Protein 3PYW (pdb70)

InterPro domains:
  IPR001119 S-layer homology domain [PF00395] (33-76)
  IPR001119 S-layer homology domain [PF00395] (97-131)
  IPR001119 S-layer homology domain [PS51272] (30-93)
  IPR001119 S-layer homology domain [PS51272] (94-150)
  IPR001119 S-layer homology domain [PS51272] (152-214)
  IPR003343 Bacterial Ig-like domain, group 2 [PF02368] (403-479)
  IPR003343 Bacterial Ig-like domain, group 2 [SM00635] (402-481)
  IPR008964 Invasin/intimin cell-adhesion fragments [SSF49373] (417-476)
  IPR014755 Copper resistance protein CopC/internalin, immunoglobulin-like [G3DSA:2.60.40.1220] (213-304)
  IPR032812 SbsA, Ig-like domain [PF13205] (216-286)
  IPR051465 Cell Envelope Structural Component [PTHR43308] (7-369)

Radius of gyration: 15.96 Å; Cα contacts (8 Å, |Δi|>4): 276; chains: 1; bounding box: 41×30×47 Å

Solvent-accessible surface area: 9572 Å² total; per-residue (Å²): 150,119,7,100,45,5,67,93,139,65,131,9,33,116,21,0,51,33,0,38,138,101,48,1,17,161,16,61,165,180,24,52,0,70,30,54,70,71,3,25,56,0,45,0,0,15,12,0,0,57,7,44,119,35,118,74,82,175,109,34,155,6,87,13,101,60,0,62,81,94,119,13,11,20,37,0,9,10,0,40,192,53,39,4,13,172,20,107,85,128,28,10,108,5,97,21,107,3,29,22,3,17,1,0,13,10,0,6,58,21,13,124,0,74,93,102,23,148,66,121,18,68,43,132,21,144,40,0,100,111,27,154,134,9,52,107,41,0,6,11,1,26,84,36,37,1,10,72,57,106,59,79,92,5,59,8,134,114,42,0,27,17,2,56,0,0,60,8,0,5,87,0,16,151,94,40,35,188

B-factor: mean 20.23, std 10.42, range [0.09, 58.47]

Secondary structure (DSSP, 8-state):
--BTTB-TTSTTHHHHHHHHHTTS----TTS---TTPBPBHHHHHHHHHHHTT----TT---S-GGG-SSTTHHHHHHHHHTTSS---SS---TTSBPBHHHHHHHHHHHHTGGGGSSS-PPP--HHHHT-SSSHHHHHHHHHTT-S---SS---TTSB-BHHHHHHHHHHHHHHH--

Foldseek 3Di:
DDAPVADPPHPLNVLVVLLVVQVLAACDPVRHRQQQAFDFLLSLLSSLCSLLVFDFDPPAAQPFPVQPDDPSGSSNSRCCVLVLDDDPPPGRRRGHGDFQLNLLSSLCRSQVLVVVDDPQADQQAPVLPPDDPRSSSLSSCVVVVLDDDDPRHPRRGHTAGNSRSSSSVSVSCVVRND

Sequence (178 aa):
KTFPDVPADHWGIDSINYLVEKGAVKGNDKGMFEPGKELTRAEAATMMAQILNLPIDKDAKPSFADSQGQWYTPFIAAVEKAGVIKGTGNGFEPNGKIDRVSMASLLVEAYKLDTKVNGTPATKFKDLETLNWGKEKANILVELGISVGTGDQWEPKKTVTKAEAAQFIAKTDKQFGT

Nearest PDB structures (foldseek):
  3pyw-assembly1_A  TM=1.006E+00  e=5.865E-34  Bacillus anthracis
  6bt4-assembly1_A  TM=9.956E-01  e=2.257E-27  Bacillus anthracis
  7sv6-assembly1_A  TM=8.104E-01  e=9.063E-08  Paenibacillus alvei
  6cwf-assembly1_A  TM=8.008E-01  e=7.397E-07  Paenibacillus alvei
  7sv5-assembly2_B  TM=7.533E-01  e=1.489E-06  Paenibacillus alvei

Structure (mmCIF, N/CA/C/O backbone):
data_3PYW
#
_entry.id   3PYW
#
_cell.length_a   77.767
_cell.length_b   77.767
_cell.length_c   100.408
_cell.angle_alpha   90.00
_cell.angle_beta   90.00
_cell.angle_gamma   90.00
#
_symmetry.space_group_name_H-M   'P 41 21 2'
#
loop_
_entity.id
_entity.type
_entity.pdbx_description
1 polymer 'S-layer protein sap'
2 non-polymer 'SULFATE ION'
3 water water
#
loop_
_atom_site.group_PDB
_atom_site.id
_atom_site.type_symbol
_atom_site.label_atom_id
_atom_site.label_alt_id
_atom_site.label_comp_id
_atom_site.label_asym_id
_atom_site.label_entity_id
_atom_site.label_seq_id
_atom_site.pdbx_PDB_ins_code
_atom_site.Cartn_x
_atom_site.Cartn_y
_atom_site.Cartn_z
_atom_site.occupancy
_atom_site.B_iso_or_equiv
_atom_site.auth_seq_id
_atom_site.auth_comp_id
_atom_site.auth_asym_id
_atom_site.auth_atom_id
_atom_site.pdbx_PDB_model_num
ATOM 1 N N . LYS A 1 3 ? -3.321 5.685 51.323 1.00 40.45 3 LYS A N 1
ATOM 2 C CA . LYS A 1 3 ? -3.081 7.084 51.799 1.00 39.36 3 LYS A CA 1
ATOM 3 C C . LYS A 1 3 ? -4.329 7.957 51.601 1.00 38.74 3 LYS A C 1
ATOM 4 O O . LYS A 1 3 ? -4.777 8.152 50.477 1.00 38.58 3 LYS A O 1
ATOM 10 N N . THR A 1 4 ? -4.887 8.466 52.696 1.00 37.91 4 THR A N 1
ATOM 11 C CA . THR A 1 4 ? -6.024 9.383 52.627 1.00 36.67 4 THR A CA 1
ATOM 12 C C . THR A 1 4 ? -5.549 10.794 52.998 1.00 35.24 4 THR A C 1
ATOM 13 O O . THR A 1 4 ? -4.585 10.959 53.774 1.00 35.46 4 THR A O 1
ATOM 17 N N . PHE A 1 5 ? -6.198 11.796 52.410 1.00 32.62 5 PHE A N 1
ATOM 18 C CA . PHE A 1 5 ? -5.864 13.192 52.642 1.00 31.51 5 PHE A CA 1
ATOM 19 C C . PHE A 1 5 ? -7.131 13.931 53.065 1.00 31.26 5 PHE A C 1
ATOM 20 O O . PHE A 1 5 ? -8.156 13.869 52.384 1.00 30.11 5 PHE A O 1
ATOM 28 N N . PRO A 1 6 ? -7.069 14.645 54.196 1.00 31.28 6 PRO A N 1
ATOM 29 C CA . PRO A 1 6 ? -8.243 15.375 54.667 1.00 31.38 6 PRO A CA 1
ATOM 30 C C . PRO A 1 6 ? -8.828 16.325 53.623 1.00 30.61 6 PRO A C 1
ATOM 31 O O . PRO A 1 6 ? -10.050 16.500 53.565 1.00 30.98 6 PRO A O 1
ATOM 35 N N . ASP A 1 7 ? -7.963 16.909 52.786 1.00 29.26 7 ASP A N 1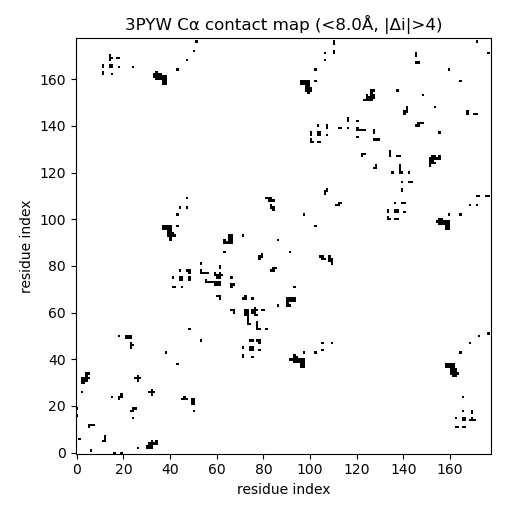
ATOM 36 C CA . ASP A 1 7 ? -8.409 17.876 51.774 1.00 28.21 7 ASP A CA 1
ATOM 37 C C . ASP A 1 7 ? -8.732 17.253 50.409 1.00 27.62 7 ASP A C 1
ATOM 38 O O . ASP A 1 7 ? -8.975 17.970 49.445 1.00 27.76 7 ASP A O 1
ATOM 43 N N . VAL A 1 8 ? -8.764 15.927 50.337 1.00 26.76 8 VAL A N 1
ATOM 44 C CA . VAL A 1 8 ? -9.291 15.231 49.168 1.00 26.11 8 VAL A CA 1
ATOM 45 C C . VAL A 1 8 ? -10.205 14.092 49.652 1.00 26.14 8 VAL A C 1
ATOM 46 O O . VAL A 1 8 ? -9.796 12.923 49.730 1.00 26.57 8 VAL A O 1
ATOM 50 N N . PRO A 1 9 ? -11.451 14.435 49.974 1.00 25.82 9 PRO A N 1
ATOM 51 C CA . PRO A 1 9 ? -12.427 13.439 50.398 1.00 26.03 9 PRO A CA 1
ATOM 52 C C . PRO A 1 9 ? -12.665 12.304 49.394 1.00 25.20 9 PRO A C 1
ATOM 53 O O . PRO A 1 9 ? -12.396 12.446 48.199 1.00 23.74 9 PRO A O 1
ATOM 57 N N . ALA A 1 10 ? -13.206 11.197 49.909 1.00 25.07 10 ALA A N 1
ATOM 58 C CA . ALA A 1 10 ? -13.414 9.953 49.160 1.00 24.52 10 ALA A CA 1
ATOM 59 C C . ALA A 1 10 ? -14.308 10.096 47.927 1.00 23.71 10 ALA A C 1
ATOM 60 O O . ALA A 1 10 ? -14.186 9.311 46.985 1.00 23.76 10 ALA A O 1
ATOM 62 N N . ASP A 1 11 ? -15.224 11.054 47.931 1.00 22.84 11 ASP A N 1
ATOM 63 C CA . ASP A 1 11 ? -16.093 11.236 46.761 1.00 21.69 11 ASP A CA 1
ATOM 64 C C . ASP A 1 11 ? -15.721 12.475 45.938 1.00 19.74 11 ASP A C 1
ATOM 65 O O . ASP A 1 11 ? -16.483 12.891 45.088 1.00 18.35 11 ASP A O 1
ATOM 70 N N . HIS A 1 12 ? -14.529 13.025 46.175 1.00 18.68 12 HIS A N 1
ATOM 71 C CA . HIS A 1 12 ? -14.058 14.232 45.494 1.00 17.16 12 HIS A CA 1
ATOM 72 C C . HIS A 1 12 ? -13.373 13.871 44.194 1.00 15.87 12 HIS A C 1
ATOM 73 O O . HIS A 1 12 ? -12.701 12.852 44.098 1.00 15.45 12 HIS A O 1
ATOM 80 N N . TRP A 1 13 ? -13.521 14.710 43.181 1.00 14.50 13 TRP A N 1
ATOM 81 C CA . TRP A 1 13 ? -12.820 14.472 41.941 1.00 14.71 13 TRP A CA 1
ATOM 82 C C . TRP A 1 13 ? -11.306 14.412 42.208 1.00 14.41 13 TRP A C 1
ATOM 83 O O . TRP A 1 13 ? -10.772 15.112 43.088 1.00 14.99 13 TRP A O 1
ATOM 94 N N . GLY A 1 14 ? -10.641 13.572 41.437 1.00 14.97 14 GLY A N 1
ATOM 95 C CA . GLY A 1 14 ? -9.197 13.393 41.556 1.00 14.39 14 GLY A CA 1
ATOM 96 C C . GLY A 1 14 ? -8.779 12.258 42.469 1.00 14.68 14 GLY A C 1
ATOM 97 O O . GLY A 1 14 ? -7.633 11.837 42.417 1.00 14.05 14 GLY A O 1
ATOM 98 N N . ILE A 1 15 ? -9.698 11.753 43.293 1.00 15.26 15 ILE A N 1
ATOM 99 C CA . ILE A 1 15 ? -9.381 10.707 44.266 1.00 16.18 15 ILE A CA 1
ATOM 100 C C . ILE A 1 15 ? -8.774 9.448 43.628 1.00 15.65 15 ILE A C 1
ATOM 101 O O . ILE A 1 15 ? -7.751 8.950 44.124 1.00 15.19 15 ILE A O 1
ATOM 106 N N . ASP A 1 16 ? -9.363 8.957 42.538 1.00 14.57 16 ASP A N 1
ATOM 107 C CA . ASP A 1 16 ? -8.835 7.752 41.882 1.00 15.32 16 ASP A CA 1
ATOM 108 C C . ASP A 1 16 ? -7.477 7.996 41.216 1.00 14.49 16 ASP A C 1
ATOM 109 O O . ASP A 1 16 ? -6.559 7.161 41.323 1.00 14.73 16 ASP A O 1
ATOM 114 N N . SER A 1 17 ? -7.316 9.169 40.610 1.00 12.85 17 SER A N 1
ATOM 115 C CA . SER A 1 17 ? -6.038 9.561 40.002 1.00 13.51 17 SER A CA 1
ATOM 116 C C . SER A 1 17 ? -4.946 9.698 41.070 1.00 13.17 17 SER A C 1
ATOM 117 O O . SER A 1 17 ? -3.790 9.230 40.890 1.00 13.23 17 SER A O 1
ATOM 120 N N . ILE A 1 18 ? -5.279 10.407 42.152 1.00 13.46 18 ILE A N 1
ATOM 121 C CA . ILE A 1 18 ? -4.357 10.604 43.269 1.00 13.97 18 ILE A CA 1
ATOM 122 C C . ILE A 1 18 ? -3.947 9.284 43.907 1.00 14.68 18 ILE A C 1
ATOM 123 O O . ILE A 1 18 ? -2.746 9.046 44.123 1.00 14.17 18 ILE A O 1
ATOM 128 N N . ASN A 1 19 ? -4.918 8.416 44.167 1.00 15.56 19 ASN A N 1
ATOM 129 C CA . ASN A 1 19 ? -4.623 7.101 44.734 1.00 16.77 19 ASN A CA 1
ATOM 130 C C . ASN A 1 19 ? -3.659 6.303 43.835 1.00 17.12 19 ASN A C 1
ATOM 131 O O . ASN A 1 19 ? -2.685 5.705 44.325 1.00 17.65 19 ASN A O 1
ATOM 136 N N . TYR A 1 20 ? -3.904 6.338 42.529 1.00 15.96 20 TYR A N 1
ATOM 137 C CA . TYR A 1 20 ? -3.019 5.684 41.568 1.00 15.72 20 TYR A CA 1
ATOM 138 C C . TYR A 1 20 ? -1.570 6.210 41.653 1.00 15.09 20 TYR A C 1
ATOM 139 O O . TYR A 1 20 ? -0.617 5.410 41.713 1.00 15.39 20 TYR A O 1
ATOM 148 N N . LEU A 1 21 ? -1.398 7.529 41.680 1.00 14.34 21 LEU A N 1
ATOM 149 C CA . LEU A 1 21 ? -0.054 8.111 41.752 1.00 15.36 21 LEU A CA 1
ATOM 150 C C . LEU A 1 21 ? 0.622 7.819 43.101 1.00 15.69 21 LEU A C 1
ATOM 151 O O . LEU A 1 21 ? 1.846 7.588 43.161 1.00 14.50 21 LEU A O 1
ATOM 156 N N . VAL A 1 22 ? -0.156 7.816 44.177 1.00 16.36 22 VAL A N 1
ATOM 157 C CA . VAL A 1 22 ? 0.387 7.490 45.497 1.00 18.99 22 VAL A CA 1
ATOM 158 C C . VAL A 1 22 ? 0.935 6.068 45.463 1.00 20.21 22 VAL A C 1
ATOM 159 O O . VAL A 1 22 ? 2.074 5.836 45.875 1.00 20.96 22 VAL A O 1
ATOM 163 N N . GLU A 1 23 ? 0.143 5.143 44.937 1.00 21.41 23 GLU A N 1
ATOM 164 C CA . GLU A 1 23 ? 0.545 3.741 44.792 1.00 23.74 23 GLU A CA 1
ATOM 165 C C . GLU A 1 23 ? 1.832 3.615 43.989 1.00 23.30 23 GLU A C 1
ATOM 166 O O . GLU A 1 23 ? 2.648 2.739 44.277 1.00 24.87 23 GLU A O 1
ATOM 172 N N . LYS A 1 24 ? 2.015 4.479 42.995 1.00 22.21 24 LYS A N 1
ATOM 173 C CA . LYS A 1 24 ? 3.195 4.429 42.135 1.00 21.54 24 LYS A CA 1
ATOM 174 C C . LYS A 1 24 ? 4.380 5.254 42.638 1.00 21.06 24 LYS A C 1
ATOM 175 O O . LYS A 1 24 ? 5.421 5.311 41.970 1.00 20.43 24 LYS A O 1
ATOM 181 N N . GLY A 1 25 ? 4.236 5.905 43.787 1.00 19.52 25 GLY A N 1
ATOM 182 C CA . GLY A 1 25 ? 5.302 6.699 44.366 1.00 19.85 25 GLY A CA 1
ATOM 183 C C . GLY A 1 25 ? 5.556 8.002 43.625 1.00 19.06 25 GLY A C 1
ATOM 184 O O . GLY A 1 25 ? 6.658 8.535 43.690 1.00 18.71 25 GLY A O 1
ATOM 185 N N . ALA A 1 26 ? 4.538 8.530 42.952 1.00 17.49 26 ALA A N 1
ATOM 186 C CA . ALA A 1 26 ? 4.697 9.721 42.094 1.00 17.35 26 ALA A CA 1
ATOM 187 C C . ALA A 1 26 ? 4.020 11.004 42.625 1.00 17.67 26 ALA A C 1
ATOM 188 O O . ALA A 1 26 ? 4.100 12.059 41.994 1.00 18.52 26 ALA A O 1
ATOM 190 N N . VAL A 1 27 ? 3.377 10.928 43.781 1.00 17.96 27 VAL A N 1
ATOM 191 C CA . VAL A 1 27 ? 2.868 12.122 44.435 1.00 18.32 27 VAL A CA 1
ATOM 192 C C . VAL A 1 27 ? 2.807 11.832 45.928 1.00 19.45 27 VAL A C 1
ATOM 193 O O . VAL A 1 27 ? 2.699 10.656 46.350 1.00 17.82 27 VAL A O 1
ATOM 197 N N . LYS A 1 28 ? 2.917 12.892 46.716 1.00 20.28 28 LYS A N 1
ATOM 198 C CA . LYS A 1 28 ? 2.736 12.804 48.163 1.00 22.29 28 LYS A CA 1
ATOM 199 C C . LYS A 1 28 ? 2.111 14.080 48.699 1.00 22.54 28 LYS A C 1
ATOM 200 O O . LYS A 1 28 ? 2.042 15.089 48.003 1.00 21.90 28 LYS A O 1
ATOM 206 N N . GLY A 1 29 ? 1.656 14.005 49.938 1.00 23.29 29 GLY A N 1
ATOM 207 C CA . GLY A 1 29 ? 1.196 15.165 50.683 1.00 24.05 29 GLY A CA 1
ATOM 208 C C . GLY A 1 29 ? 2.340 15.799 51.447 1.00 24.16 29 GLY A C 1
ATOM 209 O O . GLY A 1 29 ? 3.504 15.391 51.311 1.00 23.50 29 GLY A O 1
ATOM 210 N N . ASN A 1 30 ? 2.012 16.815 52.237 1.00 25.31 30 ASN A N 1
ATOM 211 C CA . ASN A 1 30 ? 3.015 17.532 53.018 1.00 26.86 30 ASN A CA 1
ATOM 212 C C . ASN A 1 30 ? 3.143 16.974 54.432 1.00 28.14 30 ASN A C 1
ATOM 213 O O . ASN A 1 30 ? 2.477 16.004 54.809 1.00 27.53 30 ASN A O 1
ATOM 218 N N . ASP A 1 31 ? 4.019 17.597 55.204 1.00 30.11 31 ASP A N 1
ATOM 219 C CA . ASP A 1 31 ? 4.277 17.179 56.567 1.00 32.00 31 ASP A CA 1
ATOM 220 C C . ASP A 1 31 ? 2.973 17.194 57.399 1.00 33.00 31 ASP A C 1
ATOM 221 O O . ASP A 1 31 ? 2.767 16.338 58.259 1.00 34.69 31 ASP A O 1
ATOM 226 N N . LYS A 1 32 ? 2.056 18.109 57.084 1.00 32.39 32 LYS A N 1
ATOM 227 C CA . LYS A 1 32 ? 0.774 18.209 57.790 1.00 32.54 32 LYS A CA 1
ATOM 228 C C . LYS A 1 32 ? -0.296 17.199 57.331 1.00 31.55 32 LYS A C 1
ATOM 229 O O . LYS A 1 32 ? -1.401 17.185 57.877 1.00 32.40 32 LYS A O 1
ATOM 235 N N . GLY A 1 33 ? 0.016 16.375 56.330 1.00 29.60 33 GLY A N 1
ATOM 236 C CA . GLY A 1 33 ? -0.919 15.368 55.823 1.00 28.83 33 GLY A CA 1
ATOM 237 C C . GLY A 1 33 ? -1.827 15.874 54.710 1.00 27.43 33 GLY A C 1
ATOM 238 O O . GLY A 1 33 ? -2.729 15.157 54.255 1.00 27.93 33 GLY A O 1
ATOM 239 N N . MET A 1 34 ? -1.585 17.103 54.263 1.00 25.95 34 MET A N 1
ATOM 240 C CA . MET A 1 34 ? -2.433 17.734 53.267 1.00 24.43 34 MET A CA 1
ATOM 241 C C . MET A 1 34 ? -1.899 17.476 51.850 1.00 22.37 34 MET A C 1
ATOM 242 O O . MET A 1 34 ? -0.690 17.488 51.597 1.00 21.25 34 MET A O 1
ATOM 247 N N . PHE A 1 35 ? -2.826 17.217 50.938 1.00 20.87 35 PHE A N 1
ATOM 248 C CA . PHE A 1 35 ? -2.482 17.013 49.533 1.00 19.84 35 PHE A CA 1
ATOM 249 C C . PHE A 1 35 ? -2.265 18.353 48.820 1.00 18.57 35 PHE A C 1
ATOM 250 O O . PHE A 1 35 ? -1.432 18.434 47.929 1.00 16.95 35 PHE A O 1
ATOM 258 N N . GLU A 1 36 ? -2.992 19.398 49.242 1.00 18.88 36 GLU A N 1
ATOM 259 C CA . GLU A 1 36 ? -2.943 20.730 48.606 1.00 19.06 36 GLU A CA 1
ATOM 260 C C . GLU A 1 36 ? -3.302 20.630 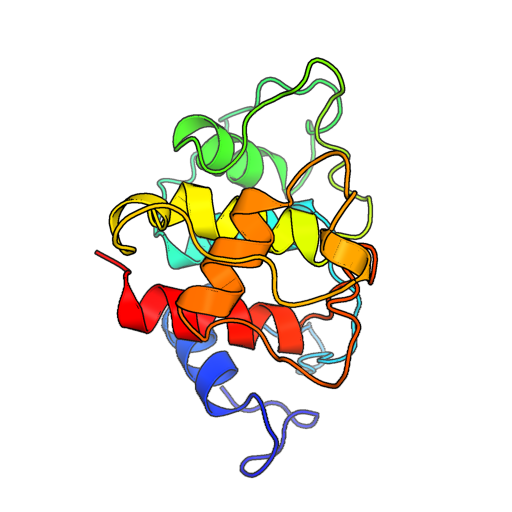47.128 1.00 17.49 36 GLU A C 1
ATOM 261 O O . GLU A 1 36 ? -2.484 20.985 46.264 1.00 15.22 36 GLU A O 1
ATOM 267 N N . PRO A 1 37 ? -4.535 20.183 46.839 1.00 17.15 37 PRO A N 1
ATOM 268 C CA . PRO A 1 37 ? -4.892 19.931 45.448 1.00 16.25 37 PRO A CA 1
ATOM 269 C C . PRO A 1 37 ? -4.874 21.170 44.592 1.00 15.70 37 PRO A C 1
ATOM 270 O O . PRO A 1 37 ? -4.669 21.056 43.392 1.00 13.39 37 PRO A O 1
ATOM 274 N N . GLY A 1 38 ? -5.105 22.344 45.186 1.00 15.38 38 GLY A N 1
ATOM 275 C CA . GLY A 1 38 ? -5.196 23.587 44.396 1.00 15.92 38 GLY A CA 1
ATOM 276 C C . GLY A 1 38 ? -3.869 24.296 44.200 1.00 16.23 38 GLY A C 1
ATOM 277 O O . GLY A 1 38 ? -3.798 25.333 43.524 1.00 17.06 38 GLY A O 1
ATOM 278 N N . LYS A 1 39 ? -2.810 23.712 44.739 1.00 16.70 39 LYS A N 1
ATOM 279 C CA . LYS A 1 39 ? -1.472 24.296 44.639 1.00 16.32 39 LYS A CA 1
ATOM 280 C C . LYS A 1 39 ? -0.947 24.319 43.198 1.00 14.97 39 LYS A C 1
ATOM 281 O O . LYS A 1 39 ? -1.007 23.316 42.519 1.00 13.86 39 LYS A O 1
ATOM 287 N N . GLU A 1 40 ? -0.479 25.475 42.725 1.00 14.74 40 GLU A N 1
ATOM 288 C CA . GLU A 1 40 ? 0.007 25.596 41.362 1.00 15.31 40 GLU A CA 1
ATOM 289 C C . GLU A 1 40 ? 1.402 24.969 41.285 1.00 14.10 40 GLU A C 1
ATOM 290 O O . GLU A 1 40 ? 2.300 25.362 42.041 1.00 14.41 40 GLU A O 1
ATOM 296 N N . LEU A 1 41 ? 1.584 24.017 40.392 1.00 12.60 41 LEU A N 1
ATOM 297 C CA . LEU A 1 41 ? 2.836 23.285 40.278 1.00 13.07 41 LEU A CA 1
ATOM 298 C C . LEU A 1 41 ? 3.903 24.060 39.528 1.00 11.43 41 LEU A C 1
ATOM 299 O O . LEU A 1 41 ? 3.613 24.719 38.546 1.00 12.34 41 LEU A O 1
ATOM 304 N N . THR A 1 42 ? 5.146 23.905 39.956 1.00 11.22 42 THR A N 1
ATOM 305 C CA . THR A 1 42 ? 6.274 24.365 39.163 1.00 10.41 42 THR A CA 1
ATOM 306 C C . THR A 1 42 ? 6.646 23.329 38.109 1.00 9.42 42 THR A C 1
ATOM 307 O O . THR A 1 42 ? 6.256 22.143 38.177 1.00 9.13 42 THR A O 1
ATOM 311 N N . ARG A 1 43 ? 7.446 23.782 37.157 1.00 9.48 43 ARG A N 1
ATOM 312 C CA . ARG A 1 43 ? 7.951 22.948 36.094 1.00 9.38 43 ARG A CA 1
ATOM 313 C C . ARG A 1 43 ? 8.816 21.808 36.666 1.00 9.46 43 ARG A C 1
ATOM 314 O O . ARG A 1 43 ? 8.697 20.646 36.246 1.00 9.56 43 ARG A O 1
ATOM 322 N N . ALA A 1 44 ? 9.613 22.097 37.692 1.00 9.58 44 ALA A N 1
ATOM 323 C CA . ALA A 1 44 ? 10.403 21.039 38.371 1.00 9.85 44 ALA A CA 1
ATOM 324 C C . ALA A 1 44 ? 9.519 20.007 39.066 1.00 10.06 44 ALA A C 1
ATOM 325 O O . ALA A 1 44 ? 9.795 18.806 39.013 1.00 9.87 44 ALA A O 1
ATOM 327 N N . GLU A 1 45 ? 8.434 20.458 39.682 1.00 10.16 45 GLU A N 1
ATOM 328 C CA . GLU A 1 45 ? 7.509 19.539 40.344 1.00 11.46 45 GLU A CA 1
ATOM 329 C C . GLU A 1 45 ? 6.824 18.609 39.338 1.00 10.32 45 GLU A C 1
ATOM 330 O O . GLU A 1 45 ? 6.695 17.403 39.592 1.00 10.22 45 GLU A O 1
ATOM 336 N N . ALA A 1 46 ? 6.440 19.167 38.194 1.00 10.24 46 ALA A N 1
ATOM 337 C CA . ALA A 1 46 ? 5.803 18.393 37.117 1.00 10.59 46 ALA A CA 1
ATOM 338 C C . ALA A 1 46 ? 6.805 17.385 36.564 1.00 10.59 46 ALA A C 1
ATOM 339 O O . ALA A 1 46 ? 6.473 16.191 36.406 1.00 10.71 46 ALA A O 1
ATOM 341 N N . ALA A 1 47 ? 8.036 17.845 36.324 1.00 10.18 47 ALA A N 1
ATOM 342 C CA . ALA A 1 47 ? 9.120 16.977 35.817 1.00 10.95 47 ALA A CA 1
ATOM 343 C C . ALA A 1 47 ? 9.387 15.799 36.789 1.00 10.60 47 ALA A C 1
ATOM 344 O O . ALA A 1 47 ? 9.565 14.631 36.377 1.00 10.52 47 ALA A O 1
ATOM 346 N N . THR A 1 48 ? 9.339 16.086 38.079 1.00 10.55 48 THR A N 1
ATOM 347 C CA . THR A 1 48 ? 9.572 15.079 39.117 1.00 10.84 48 THR A CA 1
ATOM 348 C C . THR A 1 48 ? 8.451 14.032 39.133 1.00 11.02 48 THR A C 1
ATOM 349 O O . THR A 1 48 ? 8.707 12.823 39.196 1.00 10.95 48 THR A O 1
ATOM 353 N N . MET A 1 49 ? 7.211 14.485 39.056 1.00 10.65 49 MET A N 1
ATOM 354 C CA . MET A 1 49 ? 6.091 13.553 38.973 1.00 11.71 49 MET A CA 1
ATOM 355 C C . MET A 1 49 ? 6.268 12.637 37.770 1.00 10.80 49 MET A C 1
ATOM 356 O O . MET A 1 49 ? 6.071 11.419 37.871 1.00 10.97 49 MET A O 1
ATOM 361 N N . MET A 1 50 ? 6.660 13.218 36.649 1.00 10.63 50 MET A N 1
ATOM 362 C CA . MET A 1 50 ? 6.912 12.439 35.422 1.00 11.04 50 MET A CA 1
ATOM 363 C C . MET A 1 50 ? 8.056 11.411 35.606 1.00 11.20 50 MET A C 1
ATOM 364 O O . MET A 1 50 ? 7.899 10.231 35.267 1.00 11.44 50 MET A O 1
ATOM 369 N N . ALA A 1 51 ? 9.180 11.831 36.186 1.00 10.72 51 ALA A N 1
ATOM 370 C CA . ALA A 1 51 ? 10.294 10.940 36.439 1.00 11.06 51 ALA A CA 1
ATOM 371 C C . ALA A 1 51 ? 9.879 9.754 37.300 1.00 11.27 51 ALA A C 1
ATOM 372 O O . ALA A 1 51 ? 10.286 8.621 37.034 1.00 11.12 51 ALA A O 1
ATOM 374 N N . GLN A 1 52 ? 9.055 10.026 38.314 1.00 11.20 52 GLN A N 1
ATOM 375 C CA . GLN A 1 52 ? 8.633 8.998 39.254 1.00 12.14 52 GLN A CA 1
ATOM 376 C C . GLN A 1 52 ? 7.623 8.035 38.627 1.00 12.11 52 GLN A C 1
ATOM 377 O O . GLN A 1 52 ? 7.777 6.802 38.752 1.00 12.28 52 GLN A O 1
ATOM 383 N N . ILE A 1 53 ? 6.618 8.560 37.923 1.00 12.32 53 ILE A N 1
ATOM 384 C CA . ILE A 1 53 ? 5.612 7.658 37.314 1.00 13.05 53 ILE A CA 1
ATOM 385 C C . ILE A 1 53 ? 6.211 6.771 36.214 1.00 12.27 53 ILE A C 1
ATOM 386 O O . ILE A 1 53 ? 5.794 5.633 36.054 1.00 12.67 53 ILE A O 1
ATOM 391 N N . LEU A 1 54 ? 7.197 7.283 35.482 1.00 12.09 54 LEU A N 1
ATOM 392 C CA . LEU A 1 54 ? 7.884 6.537 34.431 1.00 12.67 54 LEU A CA 1
ATOM 393 C C . LEU A 1 54 ? 8.950 5.588 34.967 1.00 13.99 54 LEU A C 1
ATOM 394 O O . LEU A 1 54 ? 9.555 4.846 34.187 1.00 14.56 54 LEU A O 1
ATOM 399 N N . ASN A 1 55 ? 9.188 5.637 36.272 1.00 14.09 55 ASN A N 1
ATOM 400 C CA . ASN A 1 55 ? 10.194 4.816 36.936 1.00 15.25 55 ASN A CA 1
ATOM 401 C C . ASN A 1 55 ? 11.566 4.985 36.306 1.00 15.16 55 ASN A C 1
ATOM 402 O O . ASN A 1 55 ? 12.307 4.007 36.167 1.00 15.39 55 ASN A O 1
ATOM 407 N N . LEU A 1 56 ? 11.919 6.219 35.949 1.00 14.18 56 LEU A N 1
ATOM 4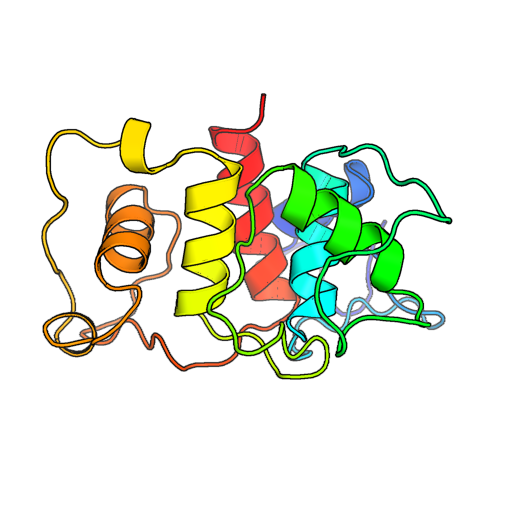08 C CA . LEU A 1 56 ? 13.234 6.490 35.401 1.00 15.06 56 LEU A CA 1
ATOM 409 C C . LEU A 1 56 ? 14.277 6.263 36.502 1.00 15.33 56 LEU A C 1
ATOM 410 O O . LEU A 1 56 ? 14.007 6.543 37.674 1.00 15.70 56 LEU A O 1
ATOM 415 N N . PRO A 1 57 ? 15.468 5.770 36.127 1.00 16.49 57 PRO A N 1
ATOM 416 C CA . PRO A 1 57 ? 16.545 5.684 37.099 1.00 17.55 57 PRO A CA 1
ATOM 417 C C . PRO A 1 57 ? 16.937 7.060 37.593 1.00 17.52 57 PRO A C 1
ATOM 418 O O . PRO A 1 57 ? 17.154 7.983 36.793 1.00 17.43 57 PRO A O 1
ATOM 422 N N . ILE A 1 58 ? 16.925 7.235 38.904 1.00 17.98 58 ILE A N 1
ATOM 423 C CA . ILE A 1 58 ? 17.327 8.507 39.506 1.00 18.51 58 ILE A CA 1
ATOM 424 C C . ILE A 1 58 ? 18.722 8.312 40.116 1.00 20.57 58 ILE A C 1
ATOM 425 O O . ILE A 1 58 ? 18.922 7.507 41.026 1.00 21.91 58 ILE A O 1
ATOM 430 N N . ASP A 1 59 ? 19.691 9.015 39.560 1.00 20.82 59 ASP A N 1
ATOM 431 C CA . ASP A 1 59 ? 21.064 8.988 40.045 1.00 21.06 59 ASP A CA 1
ATOM 432 C C . ASP A 1 59 ? 21.304 10.332 40.697 1.00 20.45 59 ASP A C 1
ATOM 433 O O . ASP A 1 59 ? 21.229 11.365 40.026 1.00 19.37 59 ASP A O 1
ATOM 438 N N . LYS A 1 60 ? 21.548 10.314 42.004 1.00 20.44 60 LYS A N 1
ATOM 439 C CA . LYS A 1 60 ? 21.684 11.536 42.796 1.00 21.32 60 LYS A CA 1
ATOM 440 C C . LYS A 1 60 ? 22.749 12.488 42.258 1.00 20.35 60 LYS A C 1
ATOM 441 O O . LYS A 1 60 ? 22.632 13.686 42.459 1.00 20.20 60 LYS A O 1
ATOM 447 N N . ASP A 1 61 ? 23.768 11.964 41.566 1.00 20.61 61 ASP A N 1
ATOM 448 C CA . ASP A 1 61 ? 24.851 12.798 41.032 1.00 20.37 61 ASP A CA 1
ATOM 449 C C . ASP A 1 61 ? 24.630 13.277 39.602 1.00 19.66 61 ASP A C 1
ATOM 450 O O . ASP A 1 61 ? 25.436 14.073 39.091 1.00 18.45 61 ASP A O 1
ATOM 455 N N . ALA A 1 62 ? 23.568 12.798 38.948 1.00 17.87 62 ALA A N 1
ATOM 456 C CA . ALA A 1 62 ? 23.317 13.151 37.556 1.00 17.70 62 ALA A CA 1
ATOM 457 C C . ALA A 1 62 ? 22.876 14.600 37.449 1.00 16.69 62 ALA A C 1
ATOM 458 O O . ALA A 1 62 ? 22.091 15.091 38.275 1.00 16.05 62 ALA A O 1
ATOM 460 N N . LYS A 1 63 ? 23.346 15.273 36.407 1.00 15.97 63 LYS A N 1
ATOM 461 C CA . LYS A 1 63 ? 23.007 16.678 36.192 1.00 15.71 63 LYS A CA 1
ATOM 462 C C . LYS A 1 63 ? 22.381 16.862 34.836 1.00 14.22 63 LYS A C 1
ATOM 463 O O . LYS A 1 63 ? 22.888 16.327 33.873 1.00 14.54 63 LYS A O 1
ATOM 469 N N . PRO A 1 64 ? 21.329 17.693 34.741 1.00 13.62 64 PRO A N 1
ATOM 470 C CA . PRO A 1 64 ? 20.796 18.012 33.433 1.00 13.69 64 PRO A CA 1
ATOM 471 C C . PRO A 1 64 ? 21.762 19.002 32.776 1.00 13.61 64 PRO A C 1
ATOM 472 O O . PRO A 1 64 ? 22.671 19.497 33.440 1.00 13.58 64 PRO A O 1
ATOM 476 N N . SER A 1 65 ? 21.617 19.227 31.472 1.00 13.19 65 SER A N 1
ATOM 477 C CA . SER A 1 65 ? 22.447 20.210 30.782 1.00 13.65 65 SER A CA 1
ATOM 478 C C . SER A 1 65 ? 22.283 21.619 31.364 1.00 13.69 65 SER A C 1
ATOM 479 O O . SER A 1 65 ? 23.253 22.375 31.426 1.00 14.14 65 SER A O 1
ATOM 482 N N . PHE A 1 66 ? 21.063 21.975 31.778 1.00 13.35 66 PHE A N 1
ATOM 483 C CA . PHE A 1 66 ? 20.698 23.389 31.980 1.00 13.32 66 PHE A CA 1
ATOM 484 C C . PHE A 1 66 ? 21.426 24.039 33.145 1.00 13.25 66 PHE A C 1
ATOM 485 O O . PHE A 1 66 ? 21.379 23.546 34.283 1.00 12.23 66 PHE A O 1
ATOM 493 N N . ALA A 1 67 ? 22.070 25.170 32.871 1.00 13.65 67 ALA A N 1
ATOM 494 C CA . ALA A 1 67 ? 22.743 25.940 33.898 1.00 14.28 67 ALA A CA 1
ATOM 495 C C . ALA A 1 67 ? 21.764 26.347 35.001 1.00 13.42 67 ALA A C 1
ATOM 496 O O . ALA A 1 67 ? 22.152 26.469 36.166 1.00 14.08 67 ALA A O 1
ATOM 498 N N . ASP A 1 68 ? 20.493 26.528 34.642 1.00 13.37 68 ASP A N 1
ATOM 499 C CA . ASP A 1 68 ? 19.516 27.029 35.595 1.00 13.70 68 ASP A CA 1
ATOM 500 C C . ASP A 1 68 ? 18.884 25.969 36.505 1.00 12.19 68 ASP A C 1
ATOM 501 O O . ASP A 1 68 ? 17.994 26.289 37.301 1.00 12.35 68 ASP A O 1
ATOM 506 N N . SER A 1 69 ? 19.295 24.712 36.367 1.00 11.92 69 SER A N 1
ATOM 507 C CA . SER A 1 69 ? 18.614 23.607 37.085 1.00 11.81 69 SER A CA 1
ATOM 508 C C . SER A 1 69 ? 19.524 22.775 37.958 1.00 12.53 69 SER A C 1
ATOM 509 O O . SER A 1 69 ? 19.236 21.607 38.228 1.00 12.31 69 SER A O 1
ATOM 512 N N . GLN A 1 70 ? 20.609 23.391 38.411 1.00 12.77 70 GLN A N 1
ATOM 513 C CA . GLN A 1 70 ? 21.626 22.731 39.227 1.00 13.38 70 GLN A CA 1
ATOM 514 C C . GLN A 1 70 ? 21.440 22.974 40.719 1.00 13.28 70 GLN A C 1
ATOM 515 O O . GLN A 1 70 ? 20.746 23.895 41.132 1.00 12.29 70 GLN A O 1
ATOM 521 N N . GLY A 1 71 ? 22.093 22.139 41.515 1.00 13.20 71 GLY A N 1
ATOM 522 C CA . GLY A 1 71 ? 22.308 22.394 42.918 1.00 14.02 71 GLY A CA 1
ATOM 523 C C . GLY A 1 71 ? 21.083 22.325 43.785 1.00 14.54 71 GLY A C 1
ATOM 524 O O . GLY A 1 71 ? 21.063 22.929 44.847 1.00 14.80 71 GLY A O 1
ATOM 525 N N . GLN A 1 72 ? 20.041 21.617 43.352 1.00 13.05 72 GLN A N 1
ATOM 526 C CA . GLN A 1 72 ? 18.794 21.600 44.110 1.00 12.54 72 GLN A CA 1
ATOM 527 C C . GLN A 1 72 ? 18.117 20.220 44.095 1.00 12.19 72 GLN A C 1
ATOM 528 O O . GLN A 1 72 ? 18.565 19.286 43.378 1.00 10.88 72 GLN A O 1
ATOM 534 N N . TRP A 1 73 ? 17.077 20.070 44.915 1.00 12.11 73 TRP A N 1
ATOM 535 C CA . TRP A 1 73 ? 16.406 18.773 45.082 1.00 12.73 73 TRP A CA 1
ATOM 536 C C . TRP A 1 73 ? 15.975 18.218 43.729 1.00 11.69 73 TRP A C 1
ATOM 537 O O . TRP A 1 73 ? 15.990 17.007 43.493 1.00 12.95 73 TRP A O 1
ATOM 548 N N . TYR A 1 74 ? 15.539 19.107 42.849 1.00 11.02 74 TYR A N 1
ATOM 549 C CA . TYR A 1 74 ? 15.001 18.704 41.540 1.00 10.90 74 TYR A CA 1
ATOM 550 C C . TYR A 1 74 ? 16.051 18.270 40.502 1.00 10.30 74 TYR A C 1
ATOM 551 O O . TYR A 1 74 ? 15.705 17.716 39.454 1.00 10.55 74 TYR A O 1
ATOM 560 N N . THR A 1 75 ? 17.319 18.538 40.790 1.00 9.99 75 THR A N 1
ATOM 561 C CA . THR A 1 75 ? 18.362 18.389 39.782 1.00 10.28 75 THR A CA 1
ATOM 562 C C . THR A 1 75 ? 18.417 16.963 39.172 1.00 9.38 75 THR A C 1
ATOM 563 O O . THR A 1 75 ? 18.442 16.795 37.943 1.00 8.44 75 THR A O 1
ATOM 567 N N . PRO A 1 76 ? 18.484 15.929 40.012 1.00 10.17 76 PRO A N 1
ATOM 568 C CA . PRO A 1 76 ? 18.586 14.575 39.391 1.00 10.90 76 PRO A CA 1
ATOM 569 C C . PRO A 1 76 ? 17.319 14.129 38.668 1.00 9.87 76 PRO A C 1
ATOM 570 O O . PRO A 1 76 ? 17.388 13.305 37.726 1.00 9.79 76 PRO A O 1
ATOM 574 N N . PHE A 1 77 ? 16.168 14.666 39.073 1.00 10.28 77 PHE A N 1
ATOM 575 C CA . PHE A 1 77 ? 14.914 14.380 38.380 1.00 10.18 77 PHE A CA 1
ATOM 576 C C . PHE A 1 77 ? 14.864 15.016 36.982 1.00 10.16 77 PHE A C 1
ATOM 577 O O . PHE A 1 77 ? 14.455 14.380 35.983 1.00 9.16 77 PHE A O 1
ATOM 585 N N . ILE A 1 78 ? 15.280 16.277 36.919 1.00 8.83 78 ILE A N 1
ATOM 586 C CA . ILE A 1 78 ? 15.406 16.966 35.640 1.00 9.57 78 ILE A CA 1
ATOM 587 C C . ILE A 1 78 ? 16.437 16.237 34.726 1.00 9.36 78 ILE A C 1
ATOM 588 O O . ILE A 1 78 ? 16.176 16.072 33.529 1.00 9.07 78 ILE A O 1
ATOM 593 N N . ALA A 1 79 ? 17.564 15.796 35.310 1.00 9.80 79 ALA A N 1
ATOM 594 C CA . ALA A 1 79 ? 18.574 14.994 34.628 1.00 10.78 79 ALA A CA 1
ATOM 595 C C . ALA A 1 79 ? 17.909 13.758 33.977 1.00 10.58 79 ALA A C 1
ATOM 596 O O . ALA A 1 79 ? 18.098 13.505 32.755 1.00 11.41 79 ALA A O 1
ATOM 598 N N . ALA A 1 80 ? 17.078 13.061 34.764 1.00 11.00 80 ALA A N 1
ATOM 599 C CA . ALA A 1 80 ? 16.435 11.828 34.294 1.00 11.24 80 ALA A CA 1
ATOM 600 C C . ALA A 1 80 ? 15.446 12.081 33.151 1.00 11.46 80 ALA A C 1
ATOM 601 O O . ALA A 1 80 ? 15.442 11.377 32.117 1.00 10.82 80 ALA A O 1
ATOM 603 N N . VAL A 1 81 ? 14.586 13.080 33.329 1.00 11.52 81 VAL A N 1
ATOM 604 C CA . VAL A 1 81 ? 13.604 13.398 32.288 1.00 11.44 81 VAL A CA 1
ATOM 605 C C . VAL A 1 81 ? 14.266 13.912 31.028 1.00 11.73 81 VAL A C 1
ATOM 606 O O . VAL A 1 81 ? 13.794 13.611 29.934 1.00 11.55 81 VAL A O 1
ATOM 610 N N . GLU A 1 82 ? 15.365 14.649 31.169 1.00 12.13 82 GLU A N 1
ATOM 611 C CA . GLU A 1 82 ? 16.071 15.139 29.984 1.00 13.15 82 GLU A CA 1
ATOM 612 C C . GLU A 1 82 ? 16.676 13.961 29.220 1.00 13.48 82 GLU A C 1
ATOM 613 O O . GLU A 1 82 ? 16.588 13.890 27.982 1.00 13.93 82 GLU A O 1
ATOM 619 N N . LYS A 1 83 ? 17.304 13.053 29.947 1.00 14.24 83 LYS A N 1
ATOM 620 C CA . LYS A 1 83 ? 17.926 11.872 29.356 1.00 15.56 83 LYS A CA 1
ATOM 621 C C . LYS A 1 83 ? 16.903 11.029 28.592 1.00 15.76 83 LYS A C 1
ATOM 622 O O . LYS A 1 83 ? 17.197 10.486 27.513 1.00 15.99 83 LYS A O 1
ATOM 628 N N . ALA A 1 84 ? 15.699 10.935 29.148 1.00 15.33 84 ALA A N 1
ATOM 629 C CA . ALA A 1 84 ? 14.610 10.163 28.546 1.00 15.57 84 ALA A CA 1
ATOM 630 C C . ALA A 1 84 ? 13.919 10.868 27.371 1.00 16.04 84 ALA A C 1
ATOM 631 O O . ALA A 1 84 ? 13.060 10.279 26.727 1.00 16.11 84 ALA A O 1
ATOM 633 N N . GLY A 1 85 ? 14.298 12.108 27.088 1.00 15.92 85 GLY A N 1
ATOM 634 C CA . GLY A 1 85 ? 13.702 12.914 26.026 1.00 16.36 85 GLY A CA 1
ATOM 635 C C . GLY A 1 85 ? 12.324 13.480 26.334 1.00 16.12 85 GLY A C 1
ATOM 636 O O . GLY A 1 85 ? 11.615 13.907 25.422 1.00 17.48 85 GLY A O 1
ATOM 637 N N . VAL A 1 86 ? 11.933 13.486 27.604 1.00 15.07 86 VAL A N 1
ATOM 638 C CA . VAL A 1 86 ? 10.617 13.942 28.030 1.00 15.67 86 VAL A CA 1
ATOM 639 C C . VAL A 1 86 ? 10.573 15.456 27.946 1.00 18.28 86 VAL A C 1
ATOM 640 O O . VAL A 1 86 ? 9.539 16.047 27.626 1.00 16.56 86 VAL A O 1
ATOM 644 N N . ILE A 1 87 ? 11.730 16.041 28.236 1.00 20.37 87 ILE A N 1
ATOM 645 C CA . ILE A 1 87 ? 12.033 17.416 27.971 1.00 24.70 87 ILE A CA 1
ATOM 646 C C . ILE A 1 87 ? 13.292 17.471 27.075 1.00 27.73 87 ILE A C 1
ATOM 647 O O . ILE A 1 87 ? 14.165 16.536 27.043 1.00 27.58 87 ILE A O 1
ATOM 652 N N . LYS A 1 88 ? 13.346 18.566 26.326 1.00 31.76 88 LYS A N 1
ATOM 653 C CA . LYS A 1 88 ? 14.498 18.918 25.523 1.00 33.81 88 LYS A CA 1
ATOM 654 C C . LYS A 1 88 ? 14.902 20.305 26.011 1.00 35.91 88 LYS A C 1
ATOM 655 O O . LYS A 1 88 ? 14.276 20.858 26.929 1.00 37.13 88 LYS A O 1
ATOM 661 N N . GLY A 1 89 ? 15.985 20.838 25.480 1.00 37.49 89 GLY A N 1
ATOM 662 C CA . GLY A 1 89 ? 16.312 22.241 25.692 1.00 38.04 89 GLY A CA 1
ATOM 663 C C . GLY A 1 89 ? 16.100 23.009 24.402 1.00 39.29 89 GLY A C 1
ATOM 664 O O . GLY A 1 89 ? 16.182 22.442 23.311 1.00 40.17 89 GLY A O 1
ATOM 665 N N . THR A 1 90 ? 15.799 24.297 24.548 1.00 39.83 90 THR A N 1
ATOM 666 C CA . THR A 1 90 ? 15.595 25.216 23.434 1.00 39.99 90 THR A CA 1
ATOM 667 C C . THR A 1 90 ? 16.578 26.385 23.610 1.00 40.41 90 THR A C 1
ATOM 668 O O . THR A 1 90 ? 16.251 27.549 23.328 1.00 41.60 90 THR A O 1
ATOM 672 N N . GLY A 1 91 ? 17.776 26.057 24.109 1.00 39.46 91 GLY A N 1
ATOM 673 C CA . GLY A 1 91 ? 18.864 27.027 24.306 1.00 38.65 91 GLY A CA 1
ATOM 674 C C . GLY A 1 91 ? 18.640 28.029 25.433 1.00 37.80 91 GLY A C 1
ATOM 675 O O . GLY A 1 91 ? 19.479 28.920 25.657 1.00 38.66 91 GLY A O 1
ATOM 676 N N . ASN A 1 92 ? 17.535 27.860 26.162 1.00 35.22 92 ASN A N 1
ATOM 677 C CA . ASN A 1 92 ? 17.045 28.865 27.079 1.00 33.61 92 ASN A CA 1
ATOM 678 C C . ASN A 1 92 ? 16.751 28.310 28.472 1.00 30.56 92 ASN A C 1
ATOM 679 O O . ASN A 1 92 ? 15.893 28.839 29.155 1.00 30.69 92 ASN A O 1
ATOM 684 N N . GLY A 1 93 ? 17.436 27.250 28.892 1.00 26.71 93 GLY A N 1
ATOM 685 C CA . GLY A 1 93 ? 17.233 26.731 30.251 1.00 24.48 93 GLY A CA 1
ATOM 686 C C . GLY A 1 93 ? 15.915 25.996 30.408 1.00 21.56 93 GLY A C 1
ATOM 687 O O . GLY A 1 93 ? 15.210 25.754 29.422 1.00 21.75 93 GLY A O 1
ATOM 688 N N . PHE A 1 94 ? 15.599 25.598 31.631 1.00 17.33 94 PHE A N 1
ATOM 689 C CA . PHE A 1 94 ? 14.387 24.851 31.895 1.00 16.01 94 PHE A CA 1
ATOM 690 C C . PHE A 1 94 ? 13.412 25.638 32.778 1.00 14.03 94 PHE A C 1
ATOM 691 O O . PHE A 1 94 ? 12.252 25.279 32.850 1.00 13.29 94 PHE A O 1
ATOM 699 N N . GLU A 1 95 ? 13.899 26.672 33.467 1.00 13.42 95 GLU A N 1
ATOM 700 C CA . GLU A 1 95 ? 13.105 27.476 34.399 1.00 13.20 95 GLU A CA 1
ATOM 701 C C . GLU A 1 95 ? 12.364 26.604 35.413 1.00 11.64 95 GLU A C 1
ATOM 702 O O . GLU A 1 95 ? 11.104 26.596 35.463 1.00 11.12 95 GLU A O 1
ATOM 708 N N . PRO A 1 96 ? 13.132 25.831 36.209 1.00 10.78 96 PRO A N 1
ATOM 709 C CA . PRO A 1 96 ? 12.508 24.835 37.085 1.00 10.53 96 PRO A CA 1
ATOM 710 C C . PRO A 1 96 ? 11.508 25.400 38.066 1.00 9.93 96 PRO A C 1
ATOM 711 O O . PRO A 1 96 ? 10.553 24.714 38.407 1.00 9.73 96 PRO A O 1
ATOM 715 N N . ASN A 1 97 ? 11.712 26.645 38.510 1.00 9.95 97 ASN A N 1
ATOM 716 C CA . ASN A 1 97 ? 10.855 27.209 39.541 1.00 11.11 97 ASN A CA 1
ATOM 717 C C . ASN A 1 97 ? 9.718 28.061 38.965 1.00 11.63 97 ASN A C 1
ATOM 718 O O . ASN A 1 97 ? 8.915 28.642 39.715 1.00 12.15 97 ASN A O 1
ATOM 723 N N . GLY A 1 98 ? 9.637 28.136 37.634 1.00 11.18 98 GLY A N 1
ATOM 724 C CA . GLY A 1 98 ? 8.500 28.785 36.986 1.00 11.84 98 GLY A CA 1
ATOM 725 C C . GLY A 1 98 ? 7.287 27.878 37.077 1.00 11.58 98 GLY A C 1
ATOM 726 O O . GLY A 1 98 ? 7.429 26.663 37.142 1.00 9.98 98 GLY A O 1
ATOM 727 N N . LYS A 1 99 ? 6.086 28.465 37.068 1.00 12.64 99 LYS A N 1
ATOM 728 C CA . LYS A 1 99 ? 4.855 27.686 37.104 1.00 13.01 99 LYS A CA 1
ATOM 729 C C . LYS A 1 99 ? 4.646 27.003 35.751 1.00 12.44 99 LYS A C 1
ATOM 730 O O . LYS A 1 99 ? 4.907 27.572 34.689 1.00 14.39 99 LYS A O 1
ATOM 736 N N . ILE A 1 100 ? 4.189 25.771 35.784 1.00 10.98 100 ILE A N 1
ATOM 737 C CA . ILE A 1 100 ? 3.977 25.041 34.549 1.00 11.28 100 ILE A CA 1
ATOM 738 C C . ILE A 1 100 ? 2.584 25.374 34.004 1.00 11.07 100 ILE A C 1
ATOM 739 O O . ILE A 1 100 ? 1.614 25.466 34.767 1.00 11.55 100 ILE A O 1
ATOM 744 N N . ASP A 1 101 ? 2.505 25.556 32.700 1.00 9.96 101 ASP A N 1
ATOM 745 C CA . ASP A 1 101 ? 1.191 25.780 32.057 1.00 10.59 101 ASP A CA 1
ATOM 746 C C . ASP A 1 101 ? 0.670 24.557 31.333 1.00 9.81 101 ASP A C 1
ATOM 747 O O . ASP A 1 101 ? 1.385 23.560 31.174 1.00 9.09 101 ASP A O 1
ATOM 752 N N . ARG A 1 102 ? -0.589 24.630 30.907 1.00 9.53 102 ARG A N 1
ATOM 753 C CA . ARG A 1 102 ? -1.239 23.469 30.310 1.00 10.32 102 ARG A CA 1
ATOM 754 C C . ARG A 1 102 ? -0.523 22.983 29.059 1.00 9.24 102 ARG A C 1
ATOM 755 O O . ARG A 1 102 ? -0.355 21.773 28.846 1.00 8.10 102 ARG A O 1
ATOM 763 N N . VAL A 1 103 ? -0.084 23.899 28.213 1.00 8.70 103 VAL A N 1
ATOM 764 C CA . VAL A 1 103 ? 0.588 23.459 27.003 1.00 9.92 103 VAL A CA 1
ATOM 765 C C . VAL A 1 103 ? 1.959 22.784 27.288 1.00 9.49 103 VAL A C 1
ATOM 766 O O . VAL A 1 103 ? 2.327 21.809 26.634 1.00 8.76 103 VAL A O 1
ATOM 770 N N . SER A 1 104 ? 2.664 23.265 28.289 1.00 9.11 104 SER A N 1
ATOM 771 C CA . SER A 1 104 ? 3.937 22.628 28.707 1.00 9.68 104 SER A CA 1
ATOM 772 C C . SER A 1 104 ? 3.698 21.226 29.319 1.00 9.44 104 SER A C 1
ATOM 773 O O . SER A 1 104 ? 4.430 20.283 29.037 1.00 9.10 104 SER A O 1
ATOM 776 N N . MET A 1 105 ? 2.640 21.086 30.109 1.00 9.39 105 MET A N 1
ATOM 777 C CA . MET A 1 105 ? 2.219 19.786 30.613 1.00 9.88 105 MET A CA 1
ATOM 778 C C . MET A 1 105 ? 1.892 18.828 29.455 1.00 9.43 105 MET A C 1
ATOM 779 O O . MET A 1 105 ? 2.292 17.654 29.475 1.00 9.68 105 MET A O 1
ATOM 784 N N . ALA A 1 106 ? 1.191 19.332 28.453 1.00 9.08 106 ALA A N 1
ATOM 785 C CA . ALA A 1 106 ? 0.846 18.544 27.267 1.00 9.71 106 ALA A CA 1
ATOM 786 C C . ALA A 1 106 ? 2.112 18.033 26.583 1.00 9.06 106 ALA A C 1
ATOM 787 O O . ALA A 1 106 ? 2.177 16.887 26.170 1.00 9.74 106 ALA A O 1
ATOM 789 N N . SER A 1 107 ? 3.117 18.899 26.488 1.00 10.55 107 SER A N 1
ATOM 790 C CA . SER A 1 107 ? 4.387 18.511 25.914 1.00 10.69 107 SER A CA 1
ATOM 791 C C . SER A 1 107 ? 5.061 17.380 26.693 1.00 10.49 107 SER A C 1
ATOM 792 O O . SER A 1 107 ? 5.532 16.418 26.078 1.00 10.73 107 SER A O 1
ATOM 795 N N . LEU A 1 108 ? 5.130 17.494 28.022 1.00 9.68 108 LEU A N 1
ATOM 796 C CA . LEU A 1 108 ? 5.691 16.428 28.866 1.00 10.97 108 LEU A CA 1
ATOM 797 C C . LEU A 1 108 ? 5.007 15.104 28.563 1.00 10.68 108 LEU A C 1
ATOM 798 O O . LEU A 1 108 ? 5.659 14.080 28.386 1.00 10.08 108 LEU A O 1
ATOM 803 N N . LEU A 1 109 ? 3.673 15.132 28.528 1.00 9.57 109 LEU A N 1
ATOM 804 C CA . LEU A 1 109 ? 2.917 13.898 28.359 1.00 10.36 109 LEU A CA 1
ATOM 805 C C . LEU A 1 109 ? 3.125 13.268 26.980 1.00 9.64 109 LEU A C 1
ATOM 806 O O . LEU A 1 109 ? 3.332 12.041 26.848 1.00 10.34 109 LEU A O 1
ATOM 811 N N . VAL A 1 110 ? 3.084 14.098 25.944 1.00 9.54 110 VAL A N 1
ATOM 812 C CA . VAL A 1 110 ? 3.201 13.643 24.574 1.00 9.66 110 VAL A CA 1
ATOM 813 C C . VAL A 1 110 ? 4.590 13.031 24.344 1.00 9.63 110 VAL A C 1
ATOM 814 O O . VAL A 1 110 ? 4.690 11.968 23.764 1.00 9.77 110 VAL A O 1
ATOM 818 N N . GLU A 1 111 ? 5.638 13.715 24.811 1.00 10.15 111 GLU A N 1
ATOM 819 C CA . GLU A 1 111 ? 7.007 13.186 24.698 1.00 11.20 111 GLU A CA 1
ATOM 820 C C . GLU A 1 111 ? 7.225 11.910 25.540 1.00 11.29 111 GLU A C 1
ATOM 821 O O . GLU A 1 111 ? 7.818 10.926 25.063 1.00 13.59 111 GLU A O 1
ATOM 827 N N . ALA A 1 112 ? 6.761 11.909 26.784 1.00 10.60 112 ALA A N 1
ATOM 828 C CA . ALA A 1 112 ? 6.972 10.750 27.660 1.00 10.99 112 ALA A CA 1
ATOM 829 C C . ALA A 1 112 ? 6.331 9.477 27.127 1.00 11.68 112 ALA A C 1
ATOM 830 O O . ALA A 1 112 ? 6.934 8.406 27.221 1.00 12.71 112 ALA A O 1
ATOM 832 N N . TYR A 1 113 ? 5.126 9.588 26.561 1.00 11.39 113 TYR A N 1
ATOM 833 C CA . TYR A 1 113 ? 4.357 8.398 26.157 1.00 11.84 113 TYR A CA 1
ATOM 834 C C . TYR A 1 113 ? 4.251 8.217 24.635 1.00 12.54 113 TYR A C 1
ATOM 835 O O . TYR A 1 113 ? 3.465 7.373 24.166 1.00 12.84 113 TYR A O 1
ATOM 844 N N . LYS A 1 114 ? 5.046 9.005 23.892 1.00 11.15 114 LYS A N 1
ATOM 845 C CA . LYS A 1 114 ? 5.077 9.005 22.438 1.00 12.78 114 LYS A CA 1
ATOM 846 C C . LYS A 1 114 ? 3.649 9.076 21.883 1.00 12.27 114 LYS A C 1
ATOM 847 O O . LYS A 1 114 ? 3.238 8.290 21.012 1.00 12.22 114 LYS A O 1
ATOM 853 N N . LEU A 1 115 ? 2.891 10.033 22.408 1.00 10.60 115 LEU A N 1
ATOM 854 C CA . LEU A 1 115 ? 1.460 10.089 22.109 1.00 10.79 115 LEU A CA 1
ATOM 855 C C . LEU A 1 115 ? 1.139 10.417 20.656 1.00 11.28 115 LEU A C 1
ATOM 856 O O . LEU A 1 115 ? 0.053 10.104 20.188 1.00 11.34 115 LEU A O 1
ATOM 861 N N . ASP A 1 116 ? 2.083 11.025 19.933 1.00 12.55 116 ASP A N 1
ATOM 862 C CA . ASP A 1 116 ? 1.925 11.231 18.481 1.00 14.30 116 ASP A CA 1
ATOM 863 C C . ASP A 1 116 ? 1.746 9.897 17.721 1.00 14.77 116 ASP A C 1
ATOM 864 O O . ASP A 1 116 ? 1.113 9.863 16.656 1.00 15.39 116 ASP A O 1
ATOM 869 N N . THR A 1 117 ? 2.290 8.805 18.280 1.00 13.61 117 THR A N 1
ATOM 870 C CA . THR A 1 117 ? 2.191 7.470 17.699 1.00 14.13 117 THR A CA 1
ATOM 871 C C . THR A 1 117 ? 0.864 6.773 18.025 1.00 14.06 117 THR A C 1
ATOM 872 O O . THR A 1 117 ? 0.609 5.670 17.517 1.00 14.65 117 THR A O 1
ATOM 876 N N . LYS A 1 118 ? 0.014 7.427 18.821 1.00 11.95 118 LYS A N 1
ATOM 877 C CA . LYS A 1 118 ? -1.277 6.839 19.250 1.00 12.94 118 LYS A CA 1
ATOM 878 C C . LYS A 1 118 ? -2.495 7.472 18.563 1.00 12.97 118 LYS A C 1
ATOM 879 O O . LYS A 1 118 ? -3.655 7.165 18.907 1.00 13.17 118 LYS A O 1
ATOM 885 N N . VAL A 1 119 ? -2.249 8.349 17.592 1.00 13.78 119 VAL A N 1
ATOM 886 C CA . VAL A 1 119 ? -3.309 8.976 16.797 1.00 13.94 119 VAL A CA 1
ATOM 887 C C . VAL A 1 119 ? -3.060 8.708 15.306 1.00 14.94 119 VAL A C 1
ATOM 888 O O . VAL A 1 119 ? -1.913 8.552 14.870 1.00 15.13 119 VAL A O 1
ATOM 892 N N . ASN A 1 120 ? -4.142 8.683 14.547 1.00 15.23 120 ASN A N 1
ATOM 893 C CA . ASN A 1 120 ? -4.121 8.451 13.101 1.00 16.54 120 ASN A CA 1
ATOM 894 C C . ASN A 1 120 ? -4.155 9.811 12.423 1.00 17.15 120 ASN A C 1
ATOM 895 O O . ASN A 1 120 ? -5.093 10.563 12.613 1.00 16.90 120 ASN A O 1
ATOM 900 N N . GLY A 1 121 ? -3.117 10.124 11.661 1.00 17.96 121 GLY A N 1
ATOM 901 C CA . GLY A 1 121 ? -3.043 11.395 10.966 1.00 17.85 121 GLY A CA 1
ATOM 902 C C . GLY A 1 121 ? -2.757 12.535 11.906 1.00 17.39 121 GLY A C 1
ATOM 903 O O . GLY A 1 121 ? -2.201 12.329 12.988 1.00 16.74 121 GLY A O 1
ATOM 904 N N . THR A 1 122 ? -3.141 13.741 11.485 1.00 17.34 122 THR A N 1
ATOM 905 C CA . THR A 1 122 ? -2.920 14.952 12.263 1.00 17.10 122 THR A CA 1
ATOM 906 C C . THR A 1 122 ? -4.237 15.385 12.879 1.00 16.26 122 THR A C 1
ATOM 907 O O . THR A 1 122 ? -5.173 15.703 12.164 1.00 15.13 122 THR A O 1
ATOM 911 N N . PRO A 1 123 ? -4.320 15.352 14.217 1.00 15.18 123 PRO A N 1
ATOM 912 C CA . PRO A 1 123 ? -5.535 15.812 14.881 1.00 15.07 123 PRO A CA 1
ATOM 913 C C . PRO A 1 123 ? -5.966 17.235 14.476 1.00 14.73 123 PRO A C 1
ATOM 914 O O . PRO A 1 123 ? -5.128 18.122 14.280 1.00 14.30 123 PRO A O 1
ATOM 918 N N . ALA A 1 124 ? -7.274 17.398 14.312 1.00 14.53 124 ALA A N 1
ATOM 919 C CA . ALA A 1 124 ? -7.889 18.691 14.070 1.00 14.46 124 ALA A CA 1
ATOM 920 C C . ALA A 1 124 ? -7.717 19.641 15.248 1.00 14.84 124 ALA A C 1
ATOM 921 O O . ALA A 1 124 ? -7.510 19.222 16.389 1.00 14.30 124 ALA A O 1
ATOM 923 N N . THR A 1 125 ? -7.773 20.945 14.965 1.00 14.01 125 THR A N 1
ATOM 924 C CA . THR A 1 125 ? -7.764 21.969 15.998 1.00 13.68 125 THR A CA 1
ATOM 925 C C . THR A 1 125 ? -9.212 22.273 16.407 1.00 13.86 125 THR A C 1
ATOM 926 O O . THR A 1 125 ? -10.017 22.653 15.560 1.00 14.44 125 THR A O 1
ATOM 930 N N . LYS A 1 126 ? -9.555 22.088 17.680 1.00 11.74 126 LYS A N 1
ATOM 931 C CA . LYS A 1 126 ? -10.935 22.191 18.131 1.00 14.16 126 LYS A CA 1
ATOM 932 C C . LYS A 1 126 ? -11.225 23.436 18.974 1.00 13.26 126 LYS A C 1
ATOM 933 O O . LYS A 1 126 ? -12.345 23.617 19.402 1.00 13.14 126 LYS A O 1
ATOM 939 N N . PHE A 1 127 ? -10.225 24.282 19.172 1.00 14.01 127 PHE A N 1
ATOM 940 C CA . PHE A 1 127 ? -10.330 25.468 20.061 1.00 14.65 127 PHE A CA 1
ATOM 941 C C . PHE A 1 127 ? -9.709 26.663 19.392 1.00 15.78 127 PHE A C 1
ATOM 942 O O . PHE A 1 127 ? -8.644 26.556 18.776 1.00 15.29 127 PHE A O 1
ATOM 950 N N . LYS A 1 128 ? -10.366 27.816 19.521 1.00 16.81 128 LYS A N 1
ATOM 951 C CA . LYS A 1 128 ? -9.887 29.023 18.851 1.00 18.52 128 LYS A CA 1
ATOM 952 C C . LYS A 1 128 ? -8.572 29.499 19.404 1.00 18.29 128 LYS A C 1
ATOM 953 O O . LYS A 1 128 ? -7.798 30.103 18.674 1.00 19.39 128 LYS A O 1
ATOM 959 N N . ASP A 1 129 ? -8.312 29.227 20.680 1.00 17.26 129 ASP A N 1
ATOM 960 C CA . ASP A 1 129 ? -7.036 29.640 21.288 1.00 17.25 129 ASP A CA 1
ATOM 961 C C . ASP A 1 129 ? -5.870 28.698 21.003 1.00 17.01 129 ASP A C 1
ATOM 962 O O . ASP A 1 129 ? -4.751 28.961 21.436 1.00 18.20 129 ASP A O 1
ATOM 967 N N . LEU A 1 130 ? -6.121 27.612 20.278 1.00 16.18 130 LEU A N 1
ATOM 968 C CA . LEU A 1 130 ? -5.062 26.774 19.747 1.00 16.62 130 LEU A CA 1
ATOM 969 C C . LEU A 1 130 ? -4.812 27.074 18.269 1.00 18.01 130 LEU A C 1
ATOM 970 O O . LEU A 1 130 ? -3.742 26.764 17.767 1.00 18.57 130 LEU A O 1
ATOM 975 N N . GLU A 1 131 ? -5.779 27.704 17.588 1.00 19.01 131 GLU A N 1
ATOM 976 C CA . GLU A 1 131 ? -5.717 27.881 16.130 1.00 20.56 131 GLU A CA 1
ATOM 977 C C . GLU A 1 131 ? -4.422 28.556 15.661 1.00 21.66 131 GLU A C 1
ATOM 978 O O . GLU A 1 131 ? -3.840 28.150 14.655 1.00 23.17 131 GLU A O 1
ATOM 984 N N . THR A 1 132 ? -3.974 29.562 16.378 1.00 22.49 132 THR A N 1
ATOM 985 C CA . THR A 1 132 ? -2.757 30.299 15.988 1.00 24.33 132 THR A CA 1
ATOM 986 C C . THR A 1 132 ? -1.687 30.281 17.073 1.00 24.54 132 THR A C 1
ATOM 987 O O . THR A 1 132 ? -0.767 31.115 17.085 1.00 25.64 132 THR A O 1
ATOM 991 N N . LEU A 1 133 ? -1.776 29.317 17.985 1.00 23.33 133 LEU A N 1
ATOM 992 C CA . LEU A 1 133 ? -0.771 29.201 19.042 1.00 22.68 133 LEU A CA 1
ATOM 993 C C . LEU A 1 133 ? 0.577 28.911 18.406 1.00 23.17 133 LEU A C 1
ATOM 994 O O . LEU A 1 133 ? 0.685 28.037 17.533 1.00 23.43 133 LEU A O 1
ATOM 999 N N . ASN A 1 134 ? 1.599 29.634 18.841 1.00 24.33 134 ASN A N 1
ATOM 1000 C CA . ASN A 1 134 ? 2.917 29.557 18.206 1.00 25.02 134 ASN A CA 1
ATOM 1001 C C . ASN A 1 134 ? 3.818 28.385 18.615 1.00 24.64 134 ASN A C 1
ATOM 1002 O O . ASN A 1 134 ? 4.695 27.997 17.831 1.00 26.47 134 ASN A O 1
ATOM 1007 N N . TRP A 1 135 ? 3.638 27.831 19.815 1.00 22.54 135 TRP A N 1
ATOM 1008 C CA . TRP A 1 135 ? 4.359 26.622 20.229 1.00 21.06 135 TRP A CA 1
ATOM 1009 C C . TRP A 1 135 ? 3.405 25.683 20.992 1.00 18.52 135 TRP A C 1
ATOM 1010 O O . TRP A 1 135 ? 2.640 26.148 21.812 1.00 16.42 135 TRP A O 1
ATOM 1021 N N . GLY A 1 136 ? 3.468 24.383 20.705 1.00 17.09 136 GLY A N 1
ATOM 1022 C CA . GLY A 1 136 ? 2.695 23.379 21.446 1.00 15.83 136 GLY A CA 1
ATOM 1023 C C . GLY A 1 136 ? 1.319 23.052 20.914 1.00 14.73 136 GLY A C 1
ATOM 1024 O O . GLY A 1 136 ? 0.619 22.217 21.494 1.00 13.07 136 GLY A O 1
ATOM 1025 N N . LYS A 1 137 ? 0.927 23.673 19.804 1.00 14.50 137 LYS A N 1
ATOM 1026 C CA . LYS A 1 137 ? -0.399 23.448 19.239 1.00 15.18 137 LYS A CA 1
ATOM 1027 C C . LYS A 1 137 ? -0.661 21.950 18.978 1.00 14.18 137 LYS A C 1
ATOM 1028 O O . LYS A 1 137 ? -1.720 21.430 19.330 1.00 12.37 137 LYS A O 1
ATOM 1034 N N . GLU A 1 138 ? 0.290 21.294 18.321 1.00 14.43 138 GLU A N 1
ATOM 1035 C CA . GLU A 1 138 ? 0.146 19.875 17.959 1.00 14.93 138 GLU A CA 1
ATOM 1036 C C . GLU A 1 138 ? 0.056 18.984 19.198 1.00 13.45 138 GLU A C 1
ATOM 1037 O O . GLU A 1 138 ? -0.708 18.000 19.218 1.00 12.18 138 GLU A O 1
ATOM 1043 N N . LYS A 1 139 ? 0.795 19.361 20.240 1.00 12.67 139 LYS A N 1
ATOM 1044 C CA . LYS A 1 139 ? 0.771 18.649 21.495 1.00 12.61 139 LYS A CA 1
ATOM 1045 C C . LYS A 1 139 ? -0.581 18.780 22.223 1.00 11.27 139 LYS A C 1
ATOM 1046 O O . LYS A 1 139 ? -1.138 17.777 22.687 1.00 10.08 139 LYS A O 1
ATOM 1052 N N . ALA A 1 140 ? -1.124 19.994 22.271 1.00 10.18 140 ALA A N 1
ATOM 1053 C CA . ALA A 1 140 ? -2.465 20.217 22.826 1.00 9.62 140 ALA A CA 1
ATOM 1054 C C . ALA A 1 140 ? -3.505 19.431 22.028 1.00 9.52 140 ALA A C 1
ATOM 1055 O O . ALA A 1 140 ? -4.358 18.729 22.609 1.00 9.10 140 ALA A O 1
ATOM 1057 N N . ASN A 1 141 ? -3.388 19.497 20.711 1.00 9.46 141 ASN A N 1
ATOM 1058 C CA . ASN A 1 141 ? -4.348 18.818 19.812 1.00 9.86 141 ASN A CA 1
ATOM 1059 C C . ASN A 1 141 ? -4.348 17.287 20.026 1.00 9.09 141 ASN A C 1
ATOM 1060 O O . ASN A 1 141 ? -5.389 16.654 19.964 1.00 8.52 141 ASN A O 1
ATOM 1065 N N . ILE A 1 142 ? -3.178 16.719 20.284 1.00 9.02 142 ILE A N 1
ATOM 1066 C CA . ILE A 1 142 ? -3.055 15.293 20.659 1.00 9.39 142 ILE A CA 1
ATOM 1067 C C . ILE A 1 142 ? -3.751 14.927 21.976 1.00 9.18 142 ILE A C 1
ATOM 1068 O O . ILE A 1 142 ? -4.507 13.919 22.032 1.00 9.74 142 ILE A O 1
ATOM 1073 N N . LEU A 1 143 ? -3.533 15.723 23.022 1.00 9.21 143 LEU A N 1
ATOM 1074 C CA . LEU A 1 143 ? -4.235 15.522 24.280 1.00 10.05 143 LEU A CA 1
ATOM 1075 C C . LEU A 1 143 ? -5.765 15.564 24.083 1.00 9.78 143 LEU A C 1
ATOM 1076 O O . LEU A 1 143 ? -6.496 14.807 24.734 1.00 10.35 143 LEU A O 1
ATOM 1081 N N . VAL A 1 144 ? -6.238 16.462 23.221 1.00 9.73 144 VAL A N 1
ATOM 1082 C CA . VAL A 1 144 ? -7.663 16.576 22.963 1.00 10.42 144 VAL A CA 1
ATOM 1083 C C . VAL A 1 144 ? -8.172 15.321 22.245 1.00 11.49 144 VAL A C 1
ATOM 1084 O O . VAL A 1 144 ? -9.198 14.731 22.654 1.00 11.10 144 VAL A O 1
ATOM 1088 N N . GLU A 1 145 ? -7.448 14.930 21.196 1.00 11.61 145 GLU A N 1
ATOM 1089 C CA . GLU A 1 145 ? -7.796 13.746 20.391 1.00 12.01 145 GLU A CA 1
ATOM 1090 C C . GLU A 1 145 ? -7.866 12.495 21.272 1.00 12.31 145 GLU A C 1
ATOM 1091 O O . GLU A 1 145 ? -8.782 11.678 21.120 1.00 11.83 145 GLU A O 1
ATOM 1097 N N . LEU A 1 146 ? -6.926 12.361 22.214 1.00 11.47 146 LEU A N 1
ATOM 1098 C CA . LEU A 1 146 ? -6.893 11.217 23.147 1.00 11.65 146 LEU A CA 1
ATOM 1099 C C . LEU A 1 146 ? -7.832 11.313 24.378 1.00 12.23 146 LEU A C 1
ATOM 1100 O O . LEU A 1 146 ? -7.857 10.416 25.220 1.00 12.15 146 LEU A O 1
ATOM 1105 N N . GLY A 1 147 ? -8.565 12.404 24.489 1.00 11.99 147 GLY A N 1
ATOM 1106 C CA . GLY A 1 147 ? -9.478 12.626 25.612 1.00 13.31 147 GLY A CA 1
ATOM 1107 C C . GLY A 1 147 ? -8.803 12.792 26.954 1.00 13.01 147 GLY A C 1
ATOM 1108 O O . GLY A 1 147 ? -9.454 12.651 27.987 1.00 14.81 147 GLY A O 1
ATOM 1109 N N . ILE A 1 148 ? -7.518 13.144 26.951 1.00 12.87 148 ILE A N 1
ATOM 1110 C CA . ILE A 1 148 ? -6.767 13.362 28.171 1.00 14.47 148 ILE A CA 1
ATOM 1111 C C . ILE A 1 148 ? -7.133 14.727 28.765 1.00 15.62 148 ILE A C 1
ATOM 1112 O O . ILE A 1 148 ? -7.326 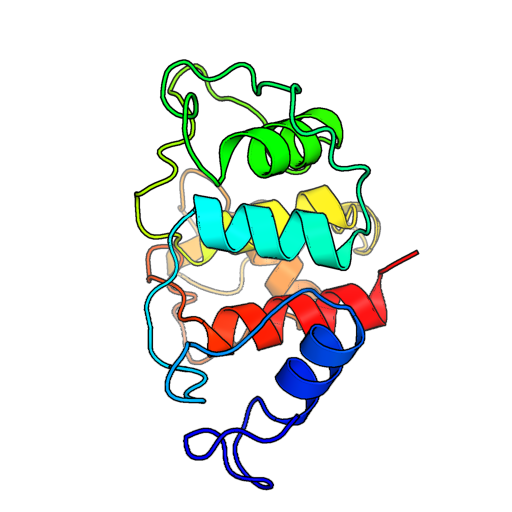14.827 29.992 1.00 15.71 148 ILE A O 1
ATOM 1117 N N . SER A 1 149 ? -7.220 15.775 27.938 1.00 16.83 149 SER A N 1
ATOM 1118 C CA . SER A 1 149 ? -7.838 17.053 28.370 1.00 20.10 149 SER A CA 1
ATOM 1119 C C . SE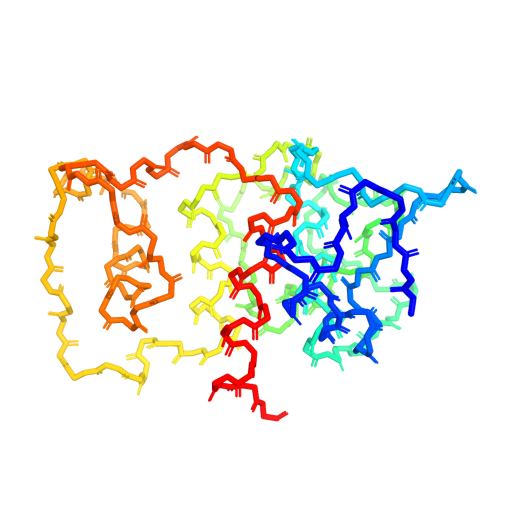R A 1 149 ? -9.346 16.947 28.057 1.00 24.90 149 SER A C 1
ATOM 1120 O O . SER A 1 149 ? -9.645 16.450 26.971 1.00 26.74 149 SER A O 1
ATOM 1123 N N . VAL A 1 150 ? -10.341 17.360 28.872 1.00 29.48 150 VAL A N 1
ATOM 1124 C CA . VAL A 1 150 ? -10.574 18.549 29.789 1.00 32.12 150 VAL A CA 1
ATOM 1125 C C . VAL A 1 150 ? -11.250 19.749 29.076 1.00 33.61 150 VAL A C 1
ATOM 1126 O O . VAL A 1 150 ? -11.107 20.896 29.530 1.00 35.60 150 VAL A O 1
ATOM 1130 N N . GLY A 1 151 ? -12.008 19.495 27.997 1.00 34.62 151 GLY A N 1
ATOM 1131 C CA . GLY A 1 151 ? -12.664 20.590 27.215 1.00 34.55 151 GLY A CA 1
ATOM 1132 C C . GLY A 1 151 ? -13.820 21.236 27.922 1.00 35.38 151 GLY A C 1
ATOM 1133 O O . GLY A 1 151 ? -14.703 20.521 28.428 1.00 36.62 151 GLY A O 1
ATOM 1134 N N . THR A 1 152 ? -13.864 22.580 27.948 1.00 35.16 152 THR A N 1
ATOM 1135 C CA . THR A 1 152 ? -14.918 23.276 28.718 1.00 34.61 152 THR A CA 1
ATOM 1136 C C . THR A 1 152 ? -15.661 24.404 27.968 1.00 34.55 152 THR A C 1
ATOM 1137 O O . THR A 1 152 ? -16.423 25.175 28.580 1.00 36.07 152 THR A O 1
ATOM 1141 N N . GLY A 1 153 ? -15.480 24.500 26.657 1.00 32.35 153 GLY A N 1
ATOM 1142 C CA . GLY A 1 153 ? -16.045 25.617 25.912 1.00 31.25 153 GLY A CA 1
ATOM 1143 C C . GLY A 1 153 ? -15.307 25.773 24.610 1.00 29.71 153 GLY A C 1
ATOM 1144 O O . GLY A 1 153 ? -15.041 24.778 23.926 1.00 30.45 153 GLY A O 1
ATOM 1145 N N . ASP A 1 154 ? -14.968 27.009 24.271 1.00 27.78 154 ASP A N 1
ATOM 1146 C CA . ASP A 1 154 ? -14.234 27.281 23.049 1.00 26.97 154 ASP A CA 1
ATOM 1147 C C . ASP A 1 154 ? -12.770 27.656 23.323 1.00 24.39 154 ASP A C 1
ATOM 1148 O O . ASP A 1 154 ? -12.054 28.055 22.400 1.00 25.22 154 ASP A O 1
ATOM 1153 N N . GLN A 1 155 ? -12.316 27.499 24.570 1.00 22.15 155 GLN A N 1
ATOM 1154 C CA . GLN A 1 155 ? -10.915 27.772 24.912 1.00 20.65 155 GLN A CA 1
ATOM 1155 C C . GLN A 1 155 ? -10.228 26.613 25.614 1.00 17.58 155 GLN A C 1
ATOM 1156 O O . GLN A 1 155 ? -10.747 26.079 26.587 1.00 16.07 155 GLN A O 1
ATOM 1162 N N . TRP A 1 156 ? -9.069 26.225 25.100 1.00 14.33 156 TRP A N 1
ATOM 1163 C CA . TRP A 1 156 ? -8.256 25.182 25.714 1.00 13.67 156 TRP A CA 1
ATOM 1164 C C . TRP A 1 156 ? -7.391 25.742 26.844 1.00 12.76 156 TRP A C 1
ATOM 1165 O O . TRP A 1 156 ? -6.973 24.998 27.713 1.00 11.92 156 TRP A O 1
ATOM 1176 N N . GLU A 1 157 ? -7.129 27.042 26.818 1.00 12.18 157 GLU A N 1
ATOM 1177 C CA . GLU A 1 157 ? -6.381 27.739 27.863 1.00 12.91 157 GLU A CA 1
ATOM 1178 C C . GLU A 1 157 ? -4.937 27.236 27.979 1.00 11.97 157 GLU A C 1
ATOM 1179 O O . GLU A 1 157 ? -4.510 26.807 29.039 1.00 9.64 157 GLU A O 1
ATOM 1185 N N . PRO A 1 158 ? -4.183 27.282 26.869 1.00 11.89 158 PRO A N 1
ATOM 1186 C CA . PRO A 1 158 ? -2.825 26.724 26.894 1.00 11.97 158 PRO A CA 1
ATOM 1187 C C . PRO A 1 158 ? -1.889 27.376 27.908 1.00 12.20 158 PRO A C 1
ATOM 1188 O O . PRO A 1 158 ? -0.991 26.696 28.421 1.00 11.26 158 PRO A O 1
ATOM 1192 N N . LYS A 1 159 ? -2.103 28.655 28.217 1.00 12.45 159 LYS A N 1
ATOM 1193 C CA . LYS A 1 159 ? -1.211 29.380 29.146 1.00 13.41 159 LYS A CA 1
ATOM 1194 C C . LYS A 1 159 ? -1.636 29.354 30.604 1.00 13.45 159 LYS A C 1
ATOM 1195 O O . LYS A 1 159 ? -0.964 29.932 31.476 1.00 13.00 159 LYS A O 1
ATOM 1201 N N . LYS A 1 160 ? -2.747 28.689 30.896 1.00 13.43 160 LYS A N 1
ATOM 1202 C CA . LYS A 1 160 ? -3.217 28.595 32.261 1.00 13.44 160 LYS A CA 1
ATOM 1203 C C . LYS A 1 160 ? -2.313 27.656 33.089 1.00 12.42 160 LYS A C 1
ATOM 1204 O O . LYS A 1 160 ? -1.844 26.651 32.583 1.00 10.33 160 LYS A O 1
ATOM 1210 N N . THR A 1 161 ? -2.071 28.030 34.341 1.00 12.44 161 THR A N 1
ATOM 1211 C CA . THR A 1 161 ? -1.268 27.245 35.246 1.00 13.48 161 THR A CA 1
ATOM 1212 C C . THR A 1 161 ? -2.009 25.973 35.613 1.00 13.70 161 THR A C 1
ATOM 1213 O O . THR A 1 161 ? -3.253 25.915 35.545 1.00 15.77 161 THR A O 1
ATOM 1217 N N . VAL A 1 162 ? -1.251 24.959 35.977 1.00 12.39 162 VAL A N 1
ATOM 1218 C CA . VAL A 1 162 ? -1.771 23.638 36.274 1.00 11.95 162 VAL A CA 1
ATOM 1219 C C . VAL A 1 162 ? -1.654 23.400 37.778 1.00 11.36 162 VAL A C 1
ATOM 1220 O O . VAL A 1 162 ? -0.593 23.594 38.373 1.00 12.97 162 VAL A O 1
ATOM 1224 N N . THR A 1 163 ? -2.748 22.992 38.395 1.00 10.79 163 THR A N 1
ATOM 1225 C CA . THR A 1 163 ? -2.747 22.675 39.821 1.00 10.72 163 THR A CA 1
ATOM 1226 C C . THR A 1 163 ? -2.283 21.228 40.054 1.00 10.54 163 THR A C 1
ATOM 1227 O O . THR A 1 163 ? -2.262 20.393 39.141 1.00 9.53 163 THR A O 1
ATOM 1231 N N . LYS A 1 164 ? -1.895 20.964 41.291 1.00 10.36 164 LYS A N 1
ATOM 1232 C CA . LYS A 1 164 ? -1.444 19.653 41.698 1.00 10.77 164 LYS A CA 1
ATOM 1233 C C . LYS A 1 164 ? -2.446 18.536 41.382 1.00 10.59 164 LYS A C 1
ATOM 1234 O O . LYS A 1 164 ? -2.059 17.473 40.840 1.00 10.06 164 LYS A O 1
ATOM 1240 N N . ALA A 1 165 ? -3.716 18.761 41.717 1.00 10.48 165 ALA A N 1
ATOM 1241 C CA . ALA A 1 165 ? -4.753 17.751 41.456 1.00 11.20 165 ALA A CA 1
ATOM 1242 C C . ALA A 1 165 ? -5.016 17.606 39.966 1.00 10.68 165 ALA A C 1
ATOM 1243 O O . ALA A 1 165 ? -5.254 16.501 39.486 1.00 11.17 165 ALA A O 1
ATOM 1245 N N . GLU A 1 166 ? -4.992 18.710 39.221 1.00 10.67 166 GLU A N 1
ATOM 1246 C CA . GLU A 1 166 ? -5.143 18.639 37.762 1.00 11.14 166 GLU A CA 1
ATOM 1247 C C . GLU A 1 166 ? -4.017 17.838 37.107 1.00 9.96 166 GLU A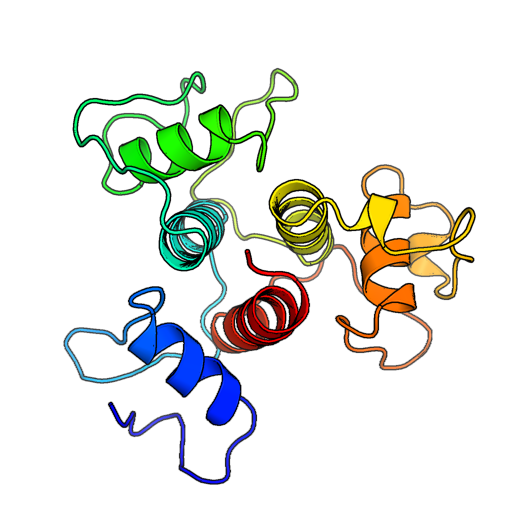 C 1
ATOM 1248 O O . GLU A 1 166 ? -4.263 17.020 36.214 1.00 9.97 166 GLU A O 1
ATOM 1254 N N . ALA A 1 167 ? -2.795 18.086 37.555 1.00 9.85 167 ALA A N 1
ATOM 1255 C CA . ALA A 1 167 ? -1.631 17.354 37.077 1.00 9.57 167 ALA A CA 1
ATOM 1256 C C . ALA A 1 167 ? -1.773 15.875 37.415 1.00 8.85 167 ALA A C 1
ATOM 1257 O O . ALA A 1 167 ? -1.501 15.022 36.571 1.00 8.29 167 ALA A O 1
ATOM 1259 N N . ALA A 1 168 ? -2.217 15.561 38.628 1.00 9.39 168 ALA A N 1
ATOM 1260 C CA . ALA A 1 168 ? -2.450 14.166 39.026 1.00 10.82 168 ALA A CA 1
ATOM 1261 C C . ALA A 1 168 ? -3.423 13.485 38.066 1.00 11.59 168 ALA A C 1
ATOM 1262 O O . ALA A 1 168 ? -3.203 12.342 37.644 1.00 11.79 168 ALA A O 1
ATOM 1264 N N . GLN A 1 169 ? -4.494 14.184 37.722 1.00 12.05 169 GLN A N 1
ATOM 1265 C CA . GLN A 1 169 ? -5.457 13.659 36.758 1.00 13.45 169 GLN A CA 1
ATOM 1266 C C . GLN A 1 169 ? -4.863 13.393 35.388 1.00 12.33 169 GLN A C 1
ATOM 1267 O O . GLN A 1 169 ? -5.065 12.303 34.828 1.00 12.97 169 GLN A O 1
ATOM 1273 N N . PHE A 1 170 ? -4.141 14.374 34.858 1.00 12.36 170 PHE A N 1
ATOM 1274 C CA . PHE A 1 170 ? -3.524 14.209 33.520 1.00 11.88 170 PHE A CA 1
ATOM 1275 C C . PHE A 1 170 ? -2.576 13.009 33.527 1.00 11.73 170 PHE A C 1
ATOM 1276 O O . PHE A 1 170 ? -2.605 12.159 32.623 1.00 10.06 170 PHE A O 1
ATOM 1284 N N . ILE A 1 171 ? -1.733 12.970 34.547 1.00 10.57 171 ILE A N 1
ATOM 1285 C CA . ILE A 1 171 ? -0.673 11.961 34.613 1.00 11.02 171 ILE A CA 1
ATOM 1286 C C . ILE A 1 171 ? -1.240 10.576 34.910 1.00 10.35 171 ILE A C 1
ATOM 1287 O O . ILE A 1 171 ? -0.860 9.613 34.248 1.00 9.73 171 IL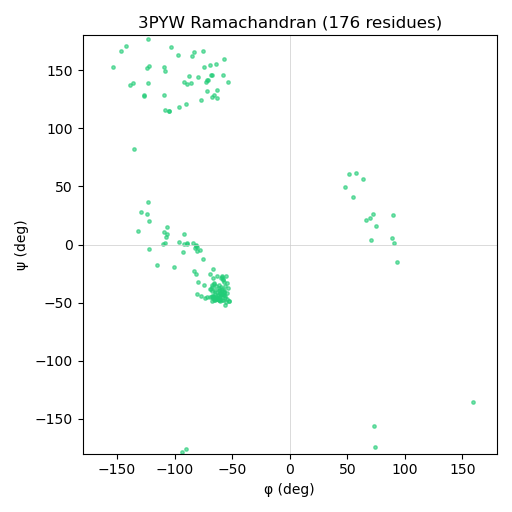E A O 1
ATOM 1292 N N . ALA A 1 172 ? -2.163 10.453 35.868 1.00 10.93 172 ALA A N 1
ATOM 1293 C CA . ALA A 1 172 ? -2.718 9.136 36.174 1.00 11.77 172 ALA A CA 1
ATOM 1294 C C . ALA A 1 172 ? -3.447 8.550 34.949 1.00 11.97 172 ALA A C 1
ATOM 1295 O O . ALA A 1 172 ? -3.291 7.373 34.625 1.00 11.19 172 ALA A O 1
ATOM 1297 N N . LYS A 1 173 ? -4.249 9.367 34.282 1.00 12.95 173 LYS A N 1
ATOM 1298 C CA . LYS A 1 173 ? -5.043 8.921 33.130 1.00 13.35 173 LYS A CA 1
ATOM 1299 C C . LYS A 1 173 ? -4.112 8.487 31.996 1.00 12.38 173 LYS A C 1
ATOM 1300 O O . LYS A 1 173 ? -4.276 7.419 31.405 1.00 13.13 173 LYS A O 1
ATOM 1306 N N . THR A 1 174 ? -3.112 9.299 31.710 1.00 10.44 174 THR A N 1
ATOM 1307 C CA . THR A 1 174 ? -2.199 9.002 30.604 1.00 10.74 174 THR A CA 1
ATOM 1308 C C . THR A 1 174 ? -1.371 7.742 30.913 1.00 10.68 174 THR A C 1
ATOM 1309 O O . THR A 1 174 ? -1.162 6.877 30.032 1.00 10.75 174 THR A O 1
ATOM 1313 N N . ASP A 1 175 ? -0.838 7.664 32.137 1.00 10.49 175 ASP A N 1
ATOM 1314 C CA . ASP A 1 175 ? 0.010 6.528 32.501 1.00 10.58 175 ASP A CA 1
ATOM 1315 C C . ASP A 1 175 ? -0.778 5.220 32.495 1.00 10.85 175 ASP A C 1
ATOM 1316 O O . ASP A 1 175 ? -0.292 4.205 32.010 1.00 10.33 175 ASP A O 1
ATOM 1321 N N . LYS A 1 176 ? -2.003 5.244 33.024 1.00 10.75 176 LYS A N 1
ATOM 1322 C CA . LYS A 1 176 ? -2.823 4.049 33.060 1.00 11.52 176 LYS A CA 1
ATOM 1323 C C . LYS A 1 176 ? -3.120 3.541 31.638 1.00 12.08 176 LYS A C 1
ATOM 1324 O O . LYS A 1 176 ? -3.153 2.327 31.394 1.00 12.10 176 LYS A O 1
ATOM 1330 N N . GLN A 1 177 ? -3.273 4.467 30.703 1.00 10.97 177 GLN A N 1
ATOM 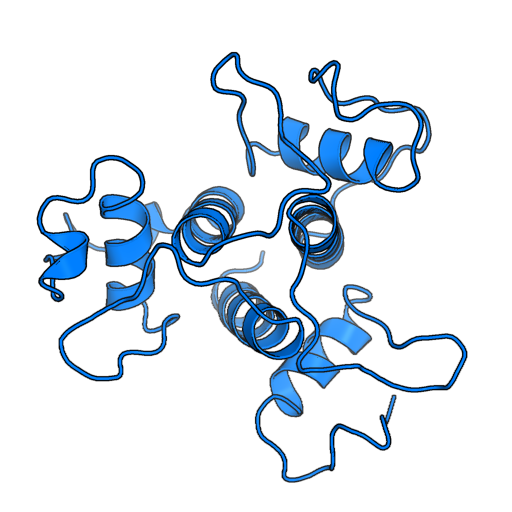1331 C CA . GLN A 1 177 ? -3.579 4.116 29.322 1.00 12.28 177 GLN A CA 1
ATOM 1332 C C . GLN A 1 177 ? -2.365 3.675 28.495 1.00 12.63 177 GLN A C 1
ATOM 1333 O O . GLN A 1 177 ? -2.451 2.727 27.685 1.00 12.26 177 GLN A O 1
ATOM 1339 N N . PHE A 1 178 ? -1.261 4.391 28.665 1.00 12.75 178 PHE A N 1
ATOM 1340 C CA . PHE A 1 178 ? -0.114 4.294 27.756 1.00 14.40 178 PHE A CA 1
ATOM 1341 C C . PHE A 1 178 ? 1.206 3.913 28.401 1.00 16.32 178 PHE A C 1
ATOM 1342 O O . PHE A 1 178 ? 2.195 3.753 27.676 1.00 16.37 178 PHE A O 1
ATOM 1350 N N . GLY A 1 179 ? 1.234 3.772 29.726 1.00 17.61 179 GLY A N 1
ATOM 1351 C CA . GLY A 1 179 ? 2.460 3.414 30.437 1.00 21.05 179 GLY A CA 1
ATOM 1352 C C . GLY A 1 179 ? 2.873 1.994 30.117 1.00 24.65 179 GLY A C 1
ATOM 1353 O O . GLY A 1 179 ? 2.015 1.139 29.898 1.00 24.94 179 GLY A O 1
ATOM 1354 N N . THR A 1 180 ? 4.193 1.762 30.067 1.00 28.10 180 THR A N 1
ATOM 1355 C CA . THR A 1 180 ? 4.759 0.491 29.577 1.00 30.59 180 THR A CA 1
ATOM 1356 C C . THR A 1 180 ? 5.897 0.035 30.480 1.00 32.65 180 THR A C 1
ATOM 1357 O O . THR A 1 180 ? 5.910 0.376 31.669 1.00 35.50 180 THR A O 1
#

Organism: Bacillus anthracis (NCBI:txid1392)